Protein AF-A0A1B6FD42-F1 (afdb_monomer_lite)

pLDDT: mean 81.8, std 13.39, range [38.53, 94.94]

Radius of gyration: 16.35 Å; chains: 1; bounding box: 35×47×42 Å

Structure (mmCIF, N/CA/C/O backbone):
data_AF-A0A1B6FD42-F1
#
_entry.id   AF-A0A1B6FD42-F1
#
loop_
_atom_site.group_PDB
_atom_site.id
_atom_site.type_symbol
_atom_site.label_atom_id
_atom_site.label_alt_id
_atom_site.label_comp_id
_atom_site.label_asym_id
_atom_site.label_entity_id
_atom_site.label_seq_id
_atom_site.pdbx_PDB_ins_code
_atom_site.Cartn_x
_atom_site.Cartn_y
_atom_site.Cartn_z
_atom_site.occupancy
_atom_site.B_iso_or_equiv
_atom_site.auth_seq_id
_atom_site.auth_comp_id
_atom_site.auth_asym_id
_atom_site.auth_atom_id
_atom_site.pdbx_PDB_model_num
ATOM 1 N N . MET A 1 1 ? 16.878 18.581 -20.240 1.00 55.81 1 MET A N 1
ATOM 2 C CA . MET A 1 1 ? 16.077 17.688 -19.379 1.00 55.81 1 MET A CA 1
ATOM 3 C C . MET A 1 1 ? 15.017 17.063 -20.263 1.00 55.81 1 MET A C 1
ATOM 5 O O . MET A 1 1 ? 14.382 17.807 -21.002 1.00 55.81 1 MET A O 1
ATOM 9 N N . ASP A 1 2 ? 14.921 15.737 -20.284 1.00 79.12 2 ASP A N 1
ATOM 10 C CA . ASP A 1 2 ? 13.986 15.014 -21.150 1.00 79.12 2 ASP A CA 1
ATOM 11 C C . ASP A 1 2 ? 12.530 15.368 -20.786 1.00 79.12 2 ASP A C 1
ATOM 13 O O . ASP A 1 2 ? 12.181 15.437 -19.605 1.00 79.12 2 ASP A O 1
ATOM 17 N N . LYS A 1 3 ? 11.693 15.643 -21.793 1.00 72.81 3 LYS A N 1
ATOM 18 C CA . LYS A 1 3 ? 10.274 15.977 -21.599 1.00 72.81 3 LYS A CA 1
ATOM 19 C C . LYS A 1 3 ? 9.504 14.801 -20.999 1.00 72.81 3 LYS A C 1
ATOM 21 O O . LYS A 1 3 ? 8.614 15.035 -20.187 1.00 72.81 3 LYS A O 1
ATOM 26 N N . ALA A 1 4 ? 9.879 13.568 -21.346 1.00 67.25 4 ALA A N 1
ATOM 27 C CA . ALA A 1 4 ? 9.277 12.365 -20.778 1.00 67.25 4 ALA A CA 1
ATOM 28 C C . ALA A 1 4 ? 9.580 12.250 -19.275 1.00 67.25 4 ALA A C 1
ATOM 30 O O . ALA A 1 4 ? 8.672 12.067 -18.468 1.00 67.25 4 ALA A O 1
ATOM 31 N N . LEU A 1 5 ? 10.836 12.493 -18.885 1.00 65.81 5 LEU A N 1
ATOM 32 C CA . LEU A 1 5 ? 11.252 12.499 -17.481 1.00 65.81 5 LEU A CA 1
ATOM 33 C C . LEU A 1 5 ? 10.545 13.596 -16.664 1.00 65.81 5 LEU A C 1
ATOM 35 O O . LEU A 1 5 ? 10.205 13.379 -15.504 1.00 65.81 5 LEU A O 1
ATOM 39 N N . GLN A 1 6 ? 10.296 14.777 -17.245 1.00 71.75 6 GLN A N 1
ATOM 40 C CA . GLN A 1 6 ? 9.515 15.816 -16.560 1.00 71.75 6 GLN A CA 1
ATOM 41 C C . GLN A 1 6 ? 8.055 15.424 -16.335 1.00 71.75 6 GLN A C 1
ATOM 43 O O . GLN A 1 6 ? 7.539 15.679 -15.249 1.00 71.75 6 GLN A O 1
ATOM 48 N N . ALA A 1 7 ? 7.399 14.824 -17.329 1.00 70.88 7 ALA A N 1
ATOM 49 C CA . ALA A 1 7 ? 6.008 14.394 -17.204 1.00 70.88 7 ALA A CA 1
ATOM 50 C C . ALA A 1 7 ? 5.849 13.340 -16.096 1.00 70.88 7 ALA A C 1
ATOM 52 O O . ALA A 1 7 ? 5.022 13.513 -15.204 1.00 70.88 7 ALA A O 1
ATOM 53 N N . GLN A 1 8 ? 6.743 12.347 -16.066 1.00 66.94 8 GLN A N 1
ATOM 54 C CA . GLN A 1 8 ? 6.778 11.310 -15.028 1.00 66.94 8 GLN A CA 1
ATOM 55 C C . GLN A 1 8 ? 6.960 11.892 -13.617 1.00 66.94 8 GLN A C 1
ATOM 57 O O . GLN A 1 8 ? 6.285 11.484 -12.673 1.00 66.94 8 GLN A O 1
ATOM 62 N N . LEU A 1 9 ? 7.833 12.895 -13.458 1.00 67.62 9 LEU A N 1
ATOM 63 C CA . LEU A 1 9 ? 8.027 13.575 -12.173 1.00 67.62 9 LEU A CA 1
ATOM 64 C C . LEU A 1 9 ? 6.796 14.384 -11.736 1.00 67.62 9 LEU A C 1
ATOM 66 O O . LEU A 1 9 ? 6.524 14.478 -10.539 1.00 67.62 9 LEU A O 1
ATOM 70 N N . ILE A 1 10 ? 6.063 14.986 -12.677 1.00 76.44 10 ILE A N 1
ATOM 71 C CA . ILE A 1 10 ? 4.822 15.718 -12.384 1.00 76.44 10 ILE A CA 1
ATOM 72 C C . ILE A 1 10 ? 3.735 14.741 -11.933 1.00 76.44 10 ILE A C 1
ATOM 74 O O . ILE A 1 10 ? 3.123 14.955 -10.889 1.00 76.44 10 ILE A O 1
ATOM 78 N N . GLU A 1 11 ? 3.534 13.651 -12.669 1.00 72.88 11 GLU A N 1
ATOM 79 C CA . GLU A 1 11 ? 2.572 12.599 -12.319 1.00 72.88 11 GLU A CA 1
ATOM 80 C C . GLU A 1 11 ? 2.884 11.983 -10.957 1.00 72.88 11 GLU A C 1
ATOM 82 O O . GLU A 1 11 ? 1.992 11.828 -10.122 1.00 72.88 11 GLU A O 1
ATOM 87 N N . GLY A 1 12 ? 4.162 11.729 -10.680 1.00 75.19 12 GLY A N 1
ATOM 88 C CA . GLY A 1 12 ? 4.580 11.195 -9.395 1.00 75.19 12 GLY A CA 1
ATOM 89 C C . GLY A 1 12 ? 4.357 12.139 -8.220 1.00 75.19 12 GLY A C 1
ATOM 90 O O . GLY A 1 12 ? 3.854 11.726 -7.173 1.00 75.19 12 GLY A O 1
ATOM 91 N N . ARG A 1 13 ? 4.645 13.433 -8.395 1.00 78.69 13 ARG A N 1
ATOM 92 C CA . ARG A 1 13 ? 4.322 14.454 -7.384 1.00 78.69 13 ARG A CA 1
ATOM 93 C C . ARG A 1 13 ? 2.820 14.576 -7.161 1.00 78.69 13 ARG A C 1
ATOM 95 O O . ARG A 1 13 ? 2.399 14.737 -6.017 1.00 78.69 13 ARG A O 1
ATOM 102 N N . ASN A 1 14 ? 2.024 14.466 -8.223 1.00 84.31 14 ASN A N 1
ATOM 103 C CA . ASN A 1 14 ? 0.570 14.481 -8.120 1.00 84.31 14 ASN A CA 1
ATOM 104 C C . ASN A 1 14 ? 0.068 13.281 -7.314 1.00 84.31 14 ASN A C 1
ATOM 106 O O . ASN A 1 14 ? -0.752 13.468 -6.418 1.00 84.31 14 ASN A O 1
ATOM 110 N N . LEU A 1 15 ? 0.607 12.080 -7.552 1.00 85.38 15 LEU A N 1
ATOM 111 C CA . LEU A 1 15 ? 0.256 10.895 -6.770 1.00 85.38 15 LEU A CA 1
ATOM 112 C C . LEU A 1 15 ? 0.582 11.082 -5.285 1.00 85.38 15 LEU A C 1
ATOM 114 O O . LEU A 1 15 ? -0.304 10.922 -4.451 1.00 85.38 15 LEU A O 1
ATOM 118 N N . ILE A 1 16 ? 1.811 11.480 -4.942 1.00 88.38 16 ILE A N 1
ATOM 119 C CA . ILE A 1 16 ? 2.192 11.731 -3.541 1.00 88.38 16 ILE A CA 1
ATOM 120 C C . ILE A 1 16 ? 1.309 12.815 -2.913 1.00 88.38 16 ILE A C 1
ATOM 122 O O . ILE A 1 16 ? 0.906 12.694 -1.758 1.00 88.38 16 ILE A O 1
ATOM 126 N N . SER A 1 17 ? 0.964 13.866 -3.661 1.00 87.94 17 SER A N 1
ATOM 127 C CA . SER A 1 17 ? 0.052 14.897 -3.165 1.00 87.94 17 SER A CA 1
ATOM 128 C C . SER A 1 17 ? -1.338 14.338 -2.871 1.00 87.94 17 SER A C 1
ATOM 130 O O . SER A 1 17 ? -1.912 14.690 -1.845 1.00 87.94 17 SER A O 1
ATOM 132 N N . VAL A 1 18 ? -1.877 13.478 -3.738 1.00 88.50 18 VAL A N 1
ATOM 133 C CA . VAL A 1 18 ? -3.169 12.815 -3.513 1.00 88.50 18 VAL A CA 1
ATOM 134 C C . VAL A 1 18 ? -3.093 11.916 -2.282 1.00 88.50 18 VAL A C 1
ATOM 136 O O . VAL A 1 18 ? -3.939 12.036 -1.402 1.00 88.50 18 VAL A O 1
ATOM 139 N N . LEU A 1 19 ? -2.050 11.090 -2.167 1.00 90.88 19 LEU A N 1
ATOM 140 C CA . LEU A 1 19 ? -1.824 10.216 -1.011 1.00 90.88 19 LEU A CA 1
ATOM 141 C C . LEU A 1 19 ? -1.742 11.006 0.307 1.00 90.88 19 LEU A C 1
ATOM 143 O O . LEU A 1 19 ? -2.345 10.625 1.306 1.00 90.88 19 LEU A O 1
ATOM 147 N N . ASN A 1 20 ? -1.063 12.154 0.305 1.00 90.25 20 ASN A N 1
ATOM 148 C CA . ASN A 1 20 ? -1.007 13.038 1.469 1.00 90.25 20 ASN A CA 1
ATOM 149 C C . ASN A 1 20 ? -2.348 13.698 1.797 1.00 90.25 20 ASN A C 1
ATOM 151 O O . ASN A 1 20 ? -2.573 14.033 2.953 1.00 90.25 20 ASN A O 1
ATOM 155 N N . VAL A 1 21 ? -3.213 13.942 0.810 1.00 90.19 21 VAL A N 1
ATOM 156 C CA . VAL A 1 21 ? -4.545 14.519 1.037 1.00 90.19 21 VAL A CA 1
ATOM 157 C C . VAL A 1 21 ? -5.481 13.481 1.641 1.00 90.19 21 VAL A C 1
ATOM 159 O O . VAL A 1 21 ? -6.141 13.788 2.628 1.00 90.19 21 VAL A O 1
ATOM 162 N N . ILE A 1 22 ? -5.512 12.263 1.094 1.00 88.50 22 ILE A N 1
ATOM 163 C CA . ILE A 1 22 ? -6.433 11.222 1.570 1.00 88.50 22 ILE A CA 1
ATOM 164 C C . ILE A 1 22 ? -6.082 10.714 2.977 1.00 88.50 22 ILE A C 1
ATOM 166 O O . ILE A 1 22 ? -6.959 10.228 3.678 1.00 88.50 22 ILE A O 1
ATOM 170 N N . SER A 1 23 ? -4.820 10.841 3.406 1.00 88.00 23 SER A N 1
ATOM 171 C CA . SER A 1 23 ? -4.368 10.435 4.747 1.00 88.00 23 SER A CA 1
ATOM 172 C C . SER A 1 23 ? -4.602 11.483 5.845 1.00 88.00 23 SER A C 1
ATOM 174 O O . SER A 1 23 ? -4.173 11.267 6.979 1.00 88.00 23 SER A O 1
ATOM 176 N N . LYS A 1 24 ? -5.221 12.632 5.547 1.00 87.38 24 LYS A N 1
ATOM 177 C CA . LYS A 1 24 ? -5.521 13.647 6.571 1.00 87.38 24 LYS A CA 1
ATOM 178 C C . LYS A 1 24 ? -6.781 13.295 7.354 1.00 87.38 24 LYS A C 1
ATOM 180 O O . LYS A 1 24 ? -7.714 12.722 6.807 1.00 87.38 24 LYS A O 1
ATOM 185 N N . GLU A 1 25 ? -6.843 13.715 8.614 1.00 82.69 25 GLU A N 1
ATOM 186 C CA . GLU A 1 25 ? -8.010 13.474 9.476 1.00 82.69 25 GLU A CA 1
ATOM 187 C C . GLU A 1 25 ? -9.274 14.217 9.021 1.00 82.69 25 GLU A C 1
ATOM 189 O O . GLU A 1 25 ? -10.388 13.755 9.256 1.00 82.69 25 GLU A O 1
ATOM 194 N N . ASP A 1 26 ? -9.113 15.374 8.374 1.00 80.25 26 ASP A N 1
ATOM 195 C CA . ASP A 1 26 ? -10.212 16.172 7.823 1.00 80.25 26 ASP A CA 1
ATOM 196 C C . ASP A 1 26 ? -10.668 15.682 6.443 1.00 80.25 26 ASP A C 1
ATOM 198 O O . ASP A 1 26 ? -11.631 16.209 5.874 1.00 80.25 26 ASP A O 1
ATOM 202 N N . PHE A 1 27 ? -10.001 14.660 5.902 1.00 82.94 27 PHE A N 1
ATOM 203 C CA . PHE A 1 27 ? -10.411 14.045 4.660 1.00 82.94 27 PHE A CA 1
ATOM 204 C C . PHE A 1 27 ? -11.729 13.308 4.871 1.00 82.94 27 PHE A C 1
ATOM 206 O O . PHE A 1 27 ? -11.821 12.288 5.552 1.00 82.94 27 PHE A O 1
ATOM 213 N N . SER A 1 28 ? -12.766 13.837 4.238 1.00 75.12 28 SER A N 1
ATOM 214 C CA . SER A 1 28 ? -14.052 13.175 4.124 1.00 75.12 28 SER A CA 1
ATOM 215 C C . SER A 1 28 ? -14.301 12.864 2.662 1.00 75.12 28 SER A C 1
ATOM 217 O O . SER A 1 28 ? -14.079 13.693 1.777 1.00 75.12 28 SER A O 1
ATOM 219 N N . VAL A 1 29 ? -14.770 11.651 2.408 1.00 68.44 29 VAL A N 1
ATOM 220 C CA . VAL A 1 29 ? -15.280 11.271 1.098 1.00 68.44 29 VAL A CA 1
ATOM 221 C C . VAL A 1 29 ? -16.746 10.978 1.294 1.00 68.44 29 VAL A C 1
ATOM 223 O O . VAL A 1 29 ? -17.115 10.159 2.128 1.00 68.44 29 VAL A O 1
ATOM 226 N N . SER A 1 30 ? -17.594 11.670 0.544 1.00 58.91 30 SER A N 1
ATOM 227 C CA . SER A 1 30 ? -19.025 11.370 0.519 1.00 58.91 30 SER A CA 1
ATOM 228 C C . SER A 1 30 ? -19.335 10.074 -0.237 1.00 58.91 30 SER A C 1
ATOM 230 O O . SER A 1 30 ? -20.479 9.634 -0.236 1.00 58.91 30 SER A O 1
ATOM 232 N N . ASP A 1 31 ? -18.342 9.511 -0.932 1.00 58.22 31 ASP A N 1
ATOM 233 C CA . ASP A 1 31 ? -18.494 8.418 -1.882 1.00 58.22 31 ASP A CA 1
ATOM 234 C C . ASP A 1 31 ? -17.218 7.550 -1.938 1.00 58.22 31 ASP A C 1
ATOM 236 O O . ASP A 1 31 ? -16.207 7.943 -2.531 1.00 58.22 31 ASP A O 1
ATOM 240 N N . ASP A 1 32 ? -17.270 6.353 -1.346 1.00 65.56 32 ASP A N 1
ATOM 241 C CA . ASP A 1 32 ? -16.180 5.362 -1.364 1.00 65.56 32 ASP A CA 1
ATOM 242 C C . ASP A 1 32 ? -15.703 5.026 -2.794 1.00 65.56 32 ASP A C 1
ATOM 244 O O . ASP A 1 32 ? -14.555 4.614 -2.995 1.00 65.56 32 ASP A O 1
ATOM 248 N N . THR A 1 33 ? -16.520 5.302 -3.824 1.00 74.19 33 THR A N 1
ATOM 249 C CA . THR A 1 33 ? -16.156 5.051 -5.225 1.00 74.19 33 THR A CA 1
ATOM 250 C C . THR A 1 33 ? -14.945 5.848 -5.703 1.00 74.19 33 THR A C 1
ATOM 252 O O . THR A 1 33 ? -14.340 5.467 -6.706 1.00 74.19 33 THR A O 1
ATOM 255 N N . ILE A 1 34 ? -14.560 6.946 -5.042 1.00 81.94 34 ILE A N 1
ATOM 256 C CA . ILE A 1 34 ? -13.384 7.732 -5.453 1.00 81.94 34 ILE A CA 1
ATOM 257 C C . ILE A 1 34 ? -12.086 6.974 -5.156 1.00 81.94 34 ILE A C 1
ATOM 259 O O . ILE A 1 34 ? -11.205 6.924 -6.017 1.00 81.94 34 ILE A O 1
ATOM 263 N N . LEU A 1 35 ? -11.970 6.358 -3.976 1.00 87.19 35 LEU A N 1
ATOM 264 C CA . LEU A 1 35 ? -10.784 5.580 -3.600 1.00 87.19 35 LEU A CA 1
ATOM 265 C C . LEU A 1 35 ? -10.670 4.310 -4.446 1.00 87.19 35 LEU A C 1
ATOM 267 O O . LEU A 1 35 ? -9.576 3.963 -4.894 1.00 87.19 35 LEU A O 1
ATOM 271 N N . ASP A 1 36 ? -11.802 3.677 -4.752 1.00 85.06 36 ASP A N 1
ATOM 272 C CA . ASP A 1 36 ? -11.842 2.540 -5.671 1.00 85.06 36 ASP A CA 1
ATOM 273 C C . ASP A 1 36 ? -11.437 2.929 -7.094 1.00 85.06 36 ASP A C 1
ATOM 275 O O . ASP A 1 36 ? -10.612 2.248 -7.700 1.00 85.06 36 ASP A O 1
ATOM 279 N N . LYS A 1 37 ? -11.947 4.046 -7.629 1.00 85.56 37 LYS A N 1
ATOM 280 C CA . LYS A 1 37 ? -11.530 4.556 -8.948 1.00 85.56 37 LYS A CA 1
ATOM 281 C C . LYS A 1 37 ? -10.038 4.860 -8.980 1.00 85.56 37 LYS A C 1
ATOM 283 O O . LYS A 1 37 ? -9.377 4.503 -9.951 1.00 85.56 37 LYS A O 1
ATOM 288 N N . LEU A 1 38 ? -9.505 5.486 -7.929 1.00 86.50 38 LEU A N 1
ATOM 289 C CA . LEU A 1 38 ? -8.073 5.746 -7.815 1.00 86.50 38 LEU A CA 1
ATOM 290 C C . LEU A 1 38 ? -7.281 4.436 -7.865 1.00 86.50 38 LEU A C 1
ATOM 292 O O . LEU A 1 38 ? -6.349 4.322 -8.656 1.00 86.50 38 LEU A O 1
ATOM 296 N N . PHE A 1 39 ? -7.679 3.437 -7.078 1.00 88.38 39 PHE A N 1
ATOM 297 C CA . PHE A 1 39 ? -7.013 2.138 -7.066 1.00 88.38 39 PHE A CA 1
ATOM 298 C C . PHE A 1 39 ? -7.075 1.434 -8.431 1.00 88.38 39 PHE A C 1
ATOM 300 O O . PHE A 1 39 ? -6.054 0.975 -8.935 1.00 88.38 39 PHE A O 1
ATOM 307 N N . VAL A 1 40 ? -8.242 1.419 -9.078 1.00 87.44 40 VAL A N 1
ATOM 308 C CA . VAL A 1 40 ? -8.431 0.836 -10.417 1.00 87.44 40 VAL A CA 1
ATOM 309 C C . VAL A 1 40 ? -7.559 1.537 -11.464 1.00 87.44 40 VAL A C 1
ATOM 311 O O . VAL A 1 40 ? -6.987 0.876 -12.332 1.00 87.44 40 VAL A O 1
ATOM 314 N N . CYS A 1 41 ? -7.415 2.862 -11.388 1.00 84.62 41 CYS A N 1
ATOM 315 C CA . CYS A 1 41 ? -6.504 3.607 -12.258 1.00 84.62 41 CYS A CA 1
ATOM 316 C C . CYS A 1 41 ? -5.037 3.212 -12.031 1.00 84.62 41 CYS A C 1
ATOM 318 O O . CYS A 1 41 ? -4.292 3.080 -13.002 1.00 84.62 41 CYS A O 1
ATOM 320 N N . LEU A 1 42 ? -4.628 3.001 -10.775 1.00 84.19 42 LEU A N 1
ATOM 321 C CA . LEU A 1 42 ? -3.271 2.563 -10.432 1.00 84.19 42 LEU A CA 1
ATOM 322 C C . LEU A 1 42 ? -2.973 1.145 -10.943 1.00 84.19 42 LEU A C 1
ATOM 324 O O . LEU A 1 42 ? -1.877 0.915 -11.450 1.00 84.19 42 LEU A O 1
ATOM 328 N N . GLU A 1 43 ? -3.926 0.214 -10.838 1.00 83.44 43 GLU A N 1
ATOM 329 C CA . GLU A 1 43 ? -3.748 -1.170 -11.305 1.00 83.44 43 GLU A CA 1
ATOM 330 C C . GLU A 1 43 ? -3.725 -1.294 -12.834 1.00 83.44 43 GLU A C 1
ATOM 332 O O . GLU A 1 43 ? -2.955 -2.088 -13.376 1.00 83.44 43 GLU A O 1
ATOM 337 N N . ASN A 1 44 ? -4.564 -0.528 -13.536 1.00 82.50 44 ASN A N 1
ATOM 338 C CA . ASN A 1 44 ? -4.744 -0.678 -14.983 1.00 82.50 44 ASN A CA 1
ATOM 339 C C . ASN A 1 44 ? -3.765 0.146 -15.829 1.00 82.50 44 ASN A C 1
ATOM 341 O O . ASN A 1 44 ? -3.680 -0.067 -17.040 1.00 82.50 44 ASN A O 1
ATOM 345 N N . SER A 1 45 ? -3.034 1.090 -15.234 1.00 74.44 45 SER A N 1
ATOM 346 C CA . SER A 1 45 ? -2.111 1.945 -15.978 1.00 74.44 45 SER A CA 1
ATOM 347 C C . SER A 1 45 ? -0.692 1.377 -15.990 1.00 74.44 45 SER A C 1
ATOM 349 O O . SER A 1 45 ? 0.032 1.415 -14.994 1.00 74.44 45 SER A O 1
ATOM 351 N N . ALA A 1 46 ? -0.266 0.891 -17.159 1.00 68.31 46 ALA A N 1
ATOM 352 C CA . ALA A 1 46 ? 1.109 0.450 -17.381 1.00 68.31 46 ALA A CA 1
ATOM 353 C C . ALA A 1 46 ? 2.123 1.598 -17.213 1.00 68.31 46 ALA A C 1
ATOM 355 O O . ALA A 1 46 ? 3.203 1.381 -16.672 1.00 68.31 46 ALA A O 1
ATOM 356 N N . GLU A 1 47 ? 1.754 2.820 -17.609 1.00 66.62 47 GLU A N 1
ATOM 357 C CA . GLU A 1 47 ? 2.594 4.023 -17.492 1.00 66.62 47 GLU A CA 1
ATOM 358 C C . GLU A 1 47 ? 2.851 4.394 -16.024 1.00 66.62 47 GLU A C 1
ATOM 360 O O . GLU A 1 47 ? 3.968 4.752 -15.647 1.00 66.62 47 GLU A O 1
ATOM 365 N N . ILE A 1 48 ? 1.844 4.214 -15.163 1.00 68.94 48 ILE A N 1
ATOM 366 C CA . ILE A 1 48 ? 1.972 4.466 -13.724 1.00 68.94 48 ILE A CA 1
ATOM 367 C C . ILE A 1 48 ? 2.955 3.491 -13.071 1.00 68.94 48 ILE A C 1
ATOM 369 O O . ILE A 1 48 ? 3.612 3.860 -12.103 1.00 68.94 48 ILE A O 1
ATOM 373 N N . LYS A 1 49 ? 3.111 2.267 -13.583 1.00 71.06 49 LYS A N 1
ATOM 374 C CA . LYS A 1 49 ? 4.012 1.273 -12.984 1.00 71.06 49 LYS A CA 1
ATOM 375 C C . LYS A 1 49 ? 5.479 1.712 -13.019 1.00 71.06 49 LYS A C 1
ATOM 377 O O . LYS A 1 49 ? 6.165 1.608 -12.004 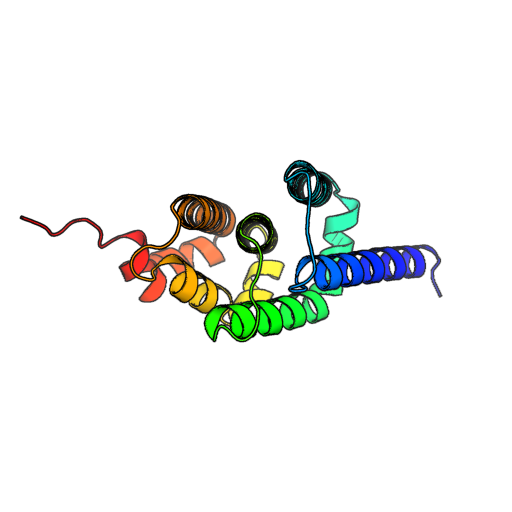1.00 71.06 49 LYS A O 1
ATOM 382 N N . ASP A 1 50 ? 5.931 2.261 -14.143 1.00 72.12 50 ASP A N 1
ATOM 383 C CA . ASP A 1 50 ? 7.298 2.780 -14.281 1.00 72.12 50 ASP A CA 1
ATOM 384 C C . ASP A 1 50 ? 7.507 4.048 -13.438 1.00 72.12 50 ASP A C 1
ATOM 386 O O . ASP A 1 50 ? 8.569 4.253 -12.844 1.00 72.12 50 ASP A O 1
ATOM 390 N N . VAL A 1 51 ? 6.463 4.872 -13.317 1.00 74.69 51 VAL A N 1
ATOM 391 C CA . VAL A 1 51 ? 6.458 6.059 -12.455 1.00 74.69 51 VAL A CA 1
ATOM 392 C C . VAL A 1 51 ? 6.526 5.666 -10.975 1.00 74.69 51 VAL A C 1
ATOM 394 O O . VAL A 1 51 ? 7.357 6.202 -10.245 1.00 74.69 51 VAL A O 1
ATOM 397 N N . LEU A 1 52 ? 5.743 4.686 -10.521 1.00 79.12 52 LEU A N 1
ATOM 398 C CA . LEU A 1 52 ? 5.752 4.185 -9.138 1.00 79.12 52 LEU A CA 1
ATOM 399 C C . LEU A 1 52 ? 7.123 3.668 -8.717 1.00 79.12 52 LEU A C 1
ATOM 401 O O . LEU A 1 52 ? 7.589 3.950 -7.615 1.00 79.12 52 LEU A O 1
ATOM 405 N N . ASP A 1 53 ? 7.789 2.968 -9.627 1.00 82.06 53 ASP A N 1
ATOM 406 C CA . ASP A 1 53 ? 9.129 2.436 -9.439 1.00 82.06 53 ASP A CA 1
ATOM 407 C C . ASP A 1 53 ? 10.177 3.515 -9.121 1.00 82.06 53 ASP A C 1
ATOM 409 O O . ASP A 1 53 ? 11.180 3.220 -8.460 1.00 82.06 53 ASP A O 1
ATOM 413 N N . SER A 1 54 ? 9.957 4.742 -9.606 1.00 82.56 54 SER A N 1
ATOM 414 C CA . SER A 1 54 ? 10.789 5.917 -9.325 1.00 82.56 54 SER A CA 1
ATOM 415 C C . SER A 1 54 ? 10.433 6.613 -8.006 1.00 82.56 54 SER A C 1
ATOM 417 O O . SER A 1 54 ? 11.278 7.301 -7.442 1.00 82.56 54 SER A O 1
ATOM 419 N N . LEU A 1 55 ? 9.222 6.380 -7.491 1.00 85.50 55 LEU A N 1
ATOM 420 C CA . LEU A 1 55 ? 8.647 7.041 -6.312 1.00 85.50 55 LEU A CA 1
ATOM 421 C C . LEU A 1 55 ? 8.656 6.175 -5.057 1.00 85.50 55 LEU A C 1
ATOM 423 O O . LEU A 1 55 ? 8.166 6.607 -4.014 1.00 85.50 55 LEU A O 1
ATOM 427 N N . TYR A 1 56 ? 9.161 4.941 -5.124 1.00 87.38 56 TYR A N 1
ATOM 428 C CA . TYR A 1 56 ? 9.207 4.074 -3.949 1.00 87.38 56 TYR A CA 1
ATOM 429 C C . TYR A 1 56 ? 9.826 4.730 -2.703 1.00 87.38 56 TYR A C 1
ATOM 431 O O . TYR A 1 56 ? 9.280 4.497 -1.622 1.00 87.38 56 TYR A O 1
ATOM 439 N N . PRO A 1 57 ? 10.883 5.568 -2.789 1.00 87.56 57 PRO A N 1
ATOM 440 C CA . PRO A 1 57 ? 11.378 6.298 -1.623 1.00 87.56 57 PRO A CA 1
ATOM 441 C C . PRO A 1 57 ? 10.314 7.172 -0.953 1.00 87.56 57 PRO A C 1
ATOM 443 O O . PRO A 1 57 ? 10.111 7.073 0.258 1.00 87.56 57 PRO A O 1
ATOM 446 N N . GLU A 1 58 ? 9.603 7.987 -1.724 1.00 89.81 58 GLU A N 1
ATOM 447 C CA . GLU A 1 58 ? 8.549 8.876 -1.246 1.00 89.81 58 GLU A CA 1
ATOM 448 C C . GLU A 1 58 ? 7.334 8.094 -0.746 1.00 89.81 58 GLU A C 1
ATOM 450 O O . GLU A 1 58 ? 6.834 8.376 0.342 1.00 89.81 58 GLU A O 1
ATOM 455 N N . ILE A 1 59 ? 6.902 7.076 -1.495 1.00 90.62 59 ILE A N 1
ATOM 456 C CA . ILE A 1 59 ? 5.777 6.207 -1.126 1.00 90.62 59 ILE A CA 1
ATOM 457 C C . ILE A 1 59 ? 6.070 5.482 0.181 1.00 90.62 59 ILE A C 1
ATOM 459 O O . ILE A 1 59 ? 5.217 5.421 1.057 1.00 90.62 59 ILE A O 1
ATOM 463 N N . SER A 1 60 ? 7.273 4.943 0.345 1.00 89.25 60 SER A N 1
ATOM 464 C CA . SER A 1 60 ? 7.639 4.237 1.566 1.00 89.25 60 SER A CA 1
ATOM 465 C C . SER A 1 60 ? 7.711 5.155 2.774 1.00 89.25 60 SER A C 1
ATOM 467 O O . SER A 1 60 ? 7.329 4.723 3.858 1.00 89.25 60 SER A O 1
ATOM 469 N N . ASN A 1 61 ? 8.217 6.380 2.612 1.00 90.44 61 ASN A N 1
ATOM 470 C CA . ASN A 1 61 ? 8.227 7.352 3.700 1.00 90.44 61 ASN A CA 1
ATOM 471 C C . ASN A 1 61 ? 6.791 7.727 4.083 1.00 90.44 61 ASN A C 1
ATOM 473 O O . ASN A 1 61 ? 6.454 7.708 5.263 1.00 90.44 61 ASN A O 1
ATOM 477 N N . TRP A 1 62 ? 5.934 7.988 3.091 1.00 93.38 62 TRP A N 1
ATOM 478 C CA . TRP A 1 62 ? 4.513 8.246 3.317 1.00 93.38 62 TRP A CA 1
ATOM 479 C C . TRP A 1 62 ? 3.819 7.071 4.019 1.00 93.38 62 TRP A C 1
ATOM 481 O O . TRP A 1 62 ? 3.121 7.294 5.006 1.00 93.38 62 TRP A O 1
ATOM 491 N N . LEU A 1 63 ? 4.046 5.831 3.568 1.00 94.62 63 LEU A N 1
ATOM 492 C CA . LEU A 1 63 ? 3.496 4.624 4.191 1.00 94.62 63 LEU A CA 1
ATOM 493 C C . LEU A 1 63 ? 3.940 4.505 5.644 1.00 94.62 63 LEU A C 1
ATOM 495 O O . LEU A 1 63 ? 3.099 4.312 6.510 1.00 94.62 63 LEU A O 1
ATOM 499 N N . GLN A 1 64 ? 5.235 4.651 5.920 1.00 91.75 64 GLN A N 1
ATOM 500 C CA . GLN A 1 64 ? 5.756 4.529 7.277 1.00 91.75 64 GLN A CA 1
ATOM 501 C C . GLN A 1 64 ? 5.137 5.580 8.206 1.00 91.75 64 GLN A C 1
ATOM 503 O O . GLN A 1 64 ? 4.525 5.219 9.203 1.00 91.75 64 GLN A O 1
ATOM 508 N N . THR A 1 65 ? 5.173 6.862 7.826 1.00 92.44 65 THR A N 1
ATOM 509 C CA . THR A 1 65 ? 4.552 7.939 8.615 1.00 92.44 65 THR A CA 1
ATOM 510 C C . THR A 1 65 ? 3.051 7.723 8.821 1.00 92.44 65 THR A C 1
ATOM 512 O O . THR A 1 65 ? 2.545 7.919 9.923 1.00 92.44 65 THR A O 1
ATOM 515 N N . THR A 1 66 ? 2.335 7.304 7.776 1.00 92.88 66 THR A N 1
ATOM 516 C CA . THR A 1 66 ? 0.882 7.095 7.838 1.00 92.88 66 THR A CA 1
ATOM 517 C C . THR A 1 66 ? 0.522 5.906 8.729 1.00 92.88 66 THR A C 1
ATOM 519 O O . THR A 1 66 ? -0.390 6.012 9.545 1.00 92.88 66 THR A O 1
ATOM 522 N N . LEU A 1 67 ? 1.231 4.782 8.596 1.00 93.19 67 LEU A N 1
ATOM 523 C CA . LEU A 1 67 ? 0.982 3.574 9.386 1.00 93.19 67 LEU A CA 1
ATOM 524 C C . LEU A 1 67 ? 1.388 3.756 10.850 1.00 93.19 67 LEU A C 1
ATOM 526 O O . LEU A 1 67 ? 0.659 3.296 11.722 1.00 93.19 67 LEU A O 1
ATOM 530 N N . ASP A 1 68 ? 2.493 4.453 11.126 1.00 91.38 68 ASP A N 1
ATOM 531 C CA . ASP A 1 68 ? 2.924 4.755 12.494 1.00 91.38 68 ASP A CA 1
ATOM 532 C C . ASP A 1 68 ? 1.900 5.659 13.195 1.00 91.38 68 ASP A C 1
ATOM 534 O O . ASP A 1 68 ? 1.452 5.341 14.298 1.00 91.38 68 ASP A O 1
ATOM 538 N N . GLY A 1 69 ? 1.455 6.732 12.526 1.00 91.44 69 GLY A N 1
ATOM 539 C CA . GLY A 1 69 ? 0.423 7.634 13.049 1.00 91.44 69 GLY A CA 1
ATOM 540 C C . GLY A 1 69 ? -0.933 6.949 13.243 1.00 91.44 69 GLY A C 1
ATOM 541 O O . GLY A 1 69 ? -1.625 7.197 14.231 1.00 91.44 69 GLY A O 1
ATOM 542 N N . TRP A 1 70 ? -1.309 6.040 12.339 1.00 90.88 70 TRP A N 1
ATOM 543 C CA . TRP A 1 70 ? -2.509 5.218 12.508 1.00 90.88 70 TRP A CA 1
ATOM 544 C C . TRP A 1 70 ? -2.357 4.229 13.675 1.00 90.88 70 TRP A C 1
ATOM 546 O O . TRP A 1 70 ? -3.255 4.096 14.509 1.00 90.88 70 TRP A O 1
ATOM 556 N N . GLY A 1 71 ? -1.215 3.550 13.776 1.00 88.06 71 GLY A N 1
ATOM 557 C CA . GLY A 1 71 ? -0.947 2.537 14.794 1.00 88.06 71 GLY A CA 1
ATOM 558 C C . GLY A 1 71 ? -0.866 3.084 16.216 1.00 88.06 71 GLY A C 1
ATOM 559 O O . GLY A 1 71 ? -1.316 2.393 17.137 1.00 88.06 71 GLY A O 1
ATOM 560 N N . SER A 1 72 ? -0.344 4.305 16.381 1.00 88.88 72 SER A N 1
ATOM 561 C CA . SER A 1 72 ? -0.256 5.035 17.655 1.00 88.88 72 SER A CA 1
ATOM 562 C C . SER A 1 72 ? -1.568 5.713 18.064 1.00 88.88 72 SER A C 1
ATOM 564 O O . SER A 1 72 ? -1.748 6.041 19.236 1.00 88.88 72 SER A O 1
ATOM 566 N N . GLY A 1 73 ? -2.493 5.906 17.117 1.00 84.81 73 GLY A N 1
ATOM 567 C CA . GLY A 1 73 ? -3.730 6.661 17.318 1.00 84.81 73 GLY A CA 1
ATOM 568 C C . GLY A 1 73 ? -3.564 8.181 17.212 1.00 84.81 73 GLY A C 1
ATOM 569 O O . GLY A 1 73 ? -4.519 8.901 17.501 1.00 84.81 73 GLY A O 1
ATOM 570 N N . GLU A 1 74 ? -2.389 8.669 16.797 1.00 86.44 74 GLU A N 1
ATOM 571 C CA . GLU A 1 74 ? -2.129 10.089 16.513 1.00 86.44 74 GLU A CA 1
ATOM 572 C C . GLU A 1 74 ? -2.855 10.590 15.259 1.00 86.44 74 GLU A C 1
ATOM 574 O O . GLU A 1 74 ? -3.112 11.785 15.155 1.00 86.44 74 GLU A O 1
ATOM 579 N N . SER A 1 75 ? -3.175 9.691 14.321 1.00 83.06 75 SER A N 1
ATOM 580 C CA . SER A 1 75 ? -3.952 9.991 13.118 1.00 83.06 75 SER A CA 1
ATOM 581 C C . SER A 1 75 ? -5.165 9.075 13.005 1.00 83.06 75 SER A C 1
ATOM 583 O O . SER A 1 75 ? -5.045 7.844 12.948 1.00 83.06 75 SER A O 1
ATOM 585 N N . LYS A 1 76 ? -6.356 9.672 12.933 1.00 85.44 76 LYS A N 1
ATOM 586 C CA . LYS A 1 76 ? -7.602 8.954 12.644 1.00 85.44 76 LYS A CA 1
ATOM 587 C C . LYS A 1 76 ? -7.869 8.907 11.146 1.00 85.44 76 LYS A C 1
ATOM 589 O O . LYS A 1 76 ? -8.507 9.788 10.579 1.00 85.44 76 LYS A O 1
ATOM 594 N N . LEU A 1 77 ? -7.438 7.817 10.521 1.00 88.00 77 LEU A N 1
ATOM 595 C CA . LEU A 1 77 ? -7.794 7.512 9.139 1.00 88.00 77 LEU A CA 1
ATOM 596 C C . LEU A 1 77 ? -9.237 7.015 9.056 1.00 88.00 77 LEU A C 1
ATOM 598 O O . LEU A 1 77 ? -9.627 6.116 9.806 1.00 88.00 77 LEU A O 1
ATOM 602 N N . ILE A 1 78 ? -10.008 7.547 8.107 1.00 88.25 78 ILE A N 1
ATOM 603 C CA . ILE A 1 78 ? -11.327 6.995 7.788 1.00 88.25 78 ILE A CA 1
ATOM 604 C C . ILE A 1 78 ? -11.190 5.576 7.228 1.00 88.25 78 ILE A C 1
ATOM 606 O O . ILE A 1 78 ? -10.195 5.223 6.593 1.00 88.25 78 ILE A O 1
ATOM 610 N N . HIS A 1 79 ? -12.223 4.765 7.432 1.00 87.69 79 HIS A N 1
ATOM 611 C CA . HIS A 1 79 ? -12.195 3.345 7.106 1.00 87.69 79 HIS A CA 1
ATOM 612 C C . HIS A 1 79 ? -11.847 3.045 5.633 1.00 87.69 79 HIS A C 1
ATOM 614 O O . HIS A 1 79 ? -10.959 2.241 5.355 1.00 87.69 79 HIS A O 1
ATOM 620 N N . GLY A 1 80 ? -12.460 3.756 4.679 1.00 88.06 80 GLY A N 1
ATOM 621 C CA . GLY A 1 80 ? -12.155 3.580 3.253 1.00 88.06 80 GLY A CA 1
ATOM 622 C C . GLY A 1 80 ? -10.680 3.833 2.911 1.00 88.06 80 GLY A C 1
ATOM 623 O O . GLY A 1 80 ? -10.103 3.132 2.080 1.00 88.06 80 GLY A O 1
ATOM 624 N N . VAL A 1 81 ? -10.032 4.778 3.601 1.00 90.38 81 VAL A N 1
ATOM 625 C CA . VAL A 1 81 ? -8.603 5.084 3.417 1.00 90.38 81 VAL A CA 1
ATOM 626 C C . VAL A 1 81 ? -7.726 3.971 3.980 1.00 90.38 81 VAL A C 1
ATOM 628 O O . VAL A 1 81 ? -6.756 3.585 3.333 1.00 90.38 81 VAL A O 1
ATOM 631 N N . GLN A 1 82 ? -8.080 3.403 5.135 1.00 91.56 82 GLN A N 1
ATOM 632 C CA . GLN A 1 82 ? -7.376 2.250 5.710 1.00 91.56 82 GLN A CA 1
ATOM 633 C C . GLN A 1 82 ? -7.373 1.070 4.725 1.00 91.56 82 GLN A C 1
ATOM 635 O O . GLN A 1 82 ? -6.316 0.525 4.398 1.00 91.56 82 GLN A O 1
ATOM 640 N N . THR A 1 83 ? -8.544 0.736 4.178 1.00 91.38 83 THR A N 1
ATOM 641 C CA . THR A 1 83 ? -8.709 -0.328 3.176 1.00 91.38 83 THR A CA 1
ATOM 642 C C . THR A 1 83 ? -7.935 -0.026 1.893 1.00 91.38 83 THR A C 1
ATOM 644 O O . THR A 1 83 ? -7.243 -0.901 1.366 1.00 91.38 83 THR A O 1
ATOM 647 N N . PHE A 1 84 ? -7.990 1.218 1.405 1.00 91.75 84 PHE A N 1
ATOM 648 C CA . PHE A 1 84 ? -7.208 1.661 0.249 1.00 91.75 84 PHE A CA 1
ATOM 649 C C . PHE A 1 84 ? -5.702 1.477 0.472 1.00 91.75 84 PHE A C 1
ATOM 651 O O . PHE A 1 84 ? -5.028 0.916 -0.390 1.00 91.75 84 PHE A O 1
ATOM 658 N N . ILE A 1 85 ? -5.172 1.899 1.625 1.00 93.81 85 ILE A N 1
ATOM 659 C CA . ILE A 1 85 ? -3.743 1.789 1.952 1.00 93.81 85 ILE A CA 1
ATOM 660 C C . ILE A 1 85 ? -3.301 0.327 1.942 1.00 93.81 85 ILE A C 1
ATOM 662 O O . ILE A 1 85 ? -2.299 0.003 1.304 1.00 93.81 85 ILE A O 1
ATOM 666 N N . ILE A 1 86 ? -4.051 -0.567 2.596 1.00 94.38 86 ILE A N 1
ATOM 667 C CA . ILE A 1 86 ? -3.702 -1.993 2.637 1.00 94.38 86 ILE A CA 1
ATOM 668 C C . ILE A 1 86 ? -3.679 -2.577 1.220 1.00 94.38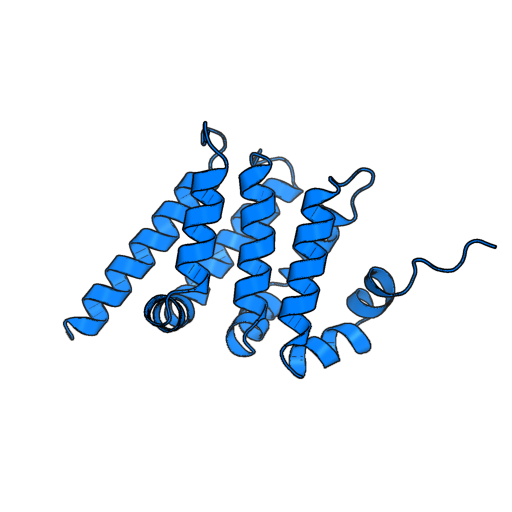 86 ILE A C 1
ATOM 670 O O . ILE A 1 86 ? -2.710 -3.242 0.855 1.00 94.38 86 ILE A O 1
ATOM 674 N N . ARG A 1 87 ? -4.688 -2.280 0.390 1.00 93.31 87 ARG A N 1
ATOM 675 C CA . ARG A 1 87 ? -4.731 -2.733 -1.012 1.00 93.31 87 ARG A CA 1
ATOM 676 C C . ARG A 1 87 ? -3.579 -2.167 -1.836 1.00 93.31 87 ARG A C 1
ATOM 678 O O . ARG A 1 87 ? -2.978 -2.889 -2.629 1.00 93.31 87 ARG A O 1
ATOM 685 N N . PHE A 1 88 ? -3.247 -0.893 -1.644 1.00 93.56 88 PHE A N 1
ATOM 686 C CA . PHE A 1 88 ? -2.140 -0.233 -2.334 1.00 93.56 88 PHE A CA 1
ATOM 687 C C . PHE A 1 88 ? -0.787 -0.860 -1.976 1.00 93.56 88 PHE A C 1
ATOM 689 O O . PHE A 1 88 ? 0.034 -1.103 -2.861 1.00 93.56 88 PHE A O 1
ATOM 696 N N . ILE A 1 89 ? -0.584 -1.224 -0.708 1.00 94.94 89 ILE A N 1
ATOM 697 C CA . ILE A 1 89 ? 0.581 -2.002 -0.270 1.00 94.94 89 ILE A CA 1
ATOM 698 C C . ILE A 1 89 ? 0.625 -3.360 -0.984 1.00 94.94 89 ILE A C 1
ATOM 700 O O . ILE A 1 89 ? 1.671 -3.734 -1.516 1.00 94.94 89 ILE A O 1
ATOM 704 N N . GLY A 1 90 ? -0.504 -4.071 -1.063 1.00 93.69 90 GLY A N 1
ATOM 705 C CA . GLY A 1 90 ? -0.620 -5.318 -1.824 1.00 93.69 90 GLY A CA 1
ATOM 706 C C . GLY A 1 90 ? -0.234 -5.161 -3.290 1.00 93.69 90 GLY A C 1
ATOM 707 O O . GLY A 1 90 ? 0.536 -5.960 -3.825 1.00 93.69 90 GLY A O 1
ATOM 708 N N . TYR A 1 91 ? -0.700 -4.094 -3.933 1.00 92.19 91 TYR A N 1
ATOM 709 C CA . TYR A 1 91 ? -0.325 -3.782 -5.306 1.00 92.19 91 TYR A CA 1
ATOM 710 C C . TYR A 1 91 ? 1.192 -3.592 -5.465 1.00 92.19 91 TYR A C 1
ATOM 712 O O . TYR A 1 91 ? 1.789 -4.202 -6.354 1.00 92.19 91 TYR A O 1
ATOM 720 N N . ILE A 1 92 ? 1.850 -2.850 -4.570 1.00 92.31 92 ILE A N 1
ATOM 721 C CA . ILE A 1 92 ? 3.316 -2.687 -4.591 1.00 92.31 92 ILE A CA 1
ATOM 722 C C . ILE A 1 92 ? 4.022 -4.036 -4.364 1.00 92.31 92 ILE A C 1
ATOM 724 O O . ILE A 1 92 ? 4.967 -4.373 -5.088 1.00 92.31 92 ILE A O 1
ATOM 728 N N . TYR A 1 93 ? 3.530 -4.845 -3.418 1.00 93.19 93 TYR A N 1
ATOM 729 C CA . TYR A 1 93 ? 4.055 -6.183 -3.130 1.00 93.19 93 TYR A CA 1
ATOM 730 C C . TYR A 1 93 ? 3.930 -7.168 -4.289 1.00 93.19 93 TYR A C 1
ATOM 732 O O . TYR A 1 93 ? 4.667 -8.152 -4.312 1.00 93.19 93 TYR A O 1
ATOM 740 N N . SER A 1 94 ? 3.070 -6.902 -5.275 1.00 91.62 94 SER A N 1
ATOM 741 C CA . SER A 1 94 ? 2.934 -7.752 -6.462 1.00 91.62 94 SER A CA 1
ATOM 742 C C . SER A 1 94 ? 4.198 -7.823 -7.326 1.00 91.62 94 SER A C 1
ATOM 744 O O . SER A 1 94 ? 4.316 -8.708 -8.176 1.00 91.62 94 SER A O 1
ATOM 746 N N . THR A 1 95 ? 5.158 -6.916 -7.116 1.00 90.75 95 THR A N 1
ATOM 747 C CA . THR A 1 95 ? 6.441 -6.895 -7.822 1.00 90.75 95 THR A CA 1
ATOM 748 C C . THR A 1 95 ? 7.602 -7.194 -6.876 1.00 90.75 95 THR A C 1
ATOM 750 O O . THR A 1 95 ? 7.612 -6.772 -5.721 1.00 90.75 95 THR A O 1
ATOM 753 N N . VAL A 1 96 ? 8.643 -7.862 -7.386 1.00 90.94 96 VAL A N 1
ATOM 754 C CA . VAL A 1 96 ? 9.861 -8.164 -6.607 1.00 90.94 96 VAL A CA 1
ATOM 755 C C . VAL A 1 96 ? 10.545 -6.885 -6.112 1.00 90.94 96 VAL A C 1
ATOM 757 O O . VAL A 1 96 ? 11.034 -6.829 -4.985 1.00 90.94 96 VAL A O 1
ATOM 760 N N . LYS A 1 97 ? 10.588 -5.839 -6.948 1.00 90.44 97 LYS A N 1
ATOM 761 C CA . LYS A 1 97 ? 11.226 -4.564 -6.597 1.00 90.44 97 LYS A CA 1
ATOM 762 C C . LYS A 1 97 ? 10.448 -3.831 -5.504 1.00 90.44 97 LYS A C 1
ATOM 764 O O . LYS A 1 97 ? 11.066 -3.404 -4.531 1.00 90.44 97 LYS A O 1
ATOM 769 N N . GLY A 1 98 ? 9.124 -3.739 -5.637 1.00 91.25 98 GLY A N 1
ATOM 770 C CA . GLY A 1 98 ? 8.252 -3.167 -4.614 1.00 91.25 98 GLY A CA 1
ATOM 771 C C . GLY A 1 98 ? 8.352 -3.927 -3.291 1.00 91.25 98 GLY A C 1
ATOM 772 O O . GLY A 1 98 ? 8.563 -3.307 -2.251 1.00 91.25 98 GLY A O 1
ATOM 773 N N . TYR A 1 99 ? 8.339 -5.266 -3.3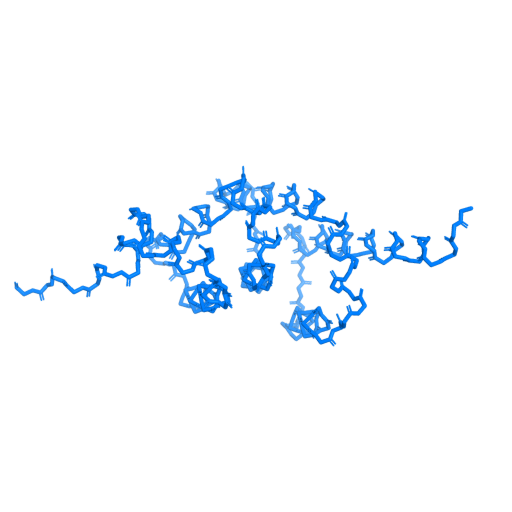35 1.00 92.56 99 TYR A N 1
ATOM 774 C CA . TYR A 1 99 ? 8.553 -6.105 -2.152 1.00 92.56 9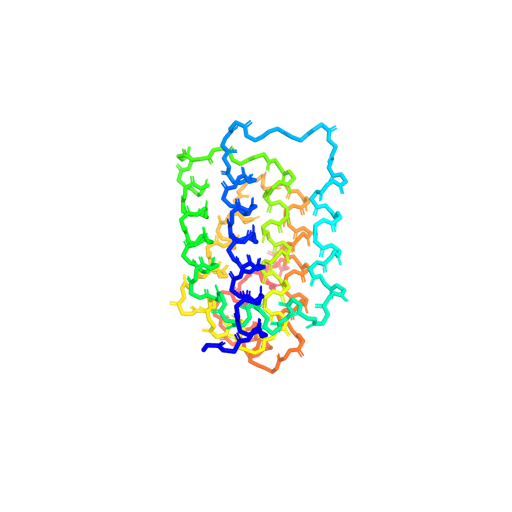9 TYR A CA 1
ATOM 775 C C . TYR A 1 99 ? 9.854 -5.781 -1.422 1.00 92.56 99 TYR A C 1
ATOM 777 O O . TYR A 1 99 ? 9.810 -5.407 -0.252 1.00 92.56 99 TYR A O 1
ATOM 785 N N . LYS A 1 100 ? 10.996 -5.816 -2.116 1.00 91.44 100 LYS A N 1
ATOM 786 C CA . LYS A 1 100 ? 12.305 -5.503 -1.515 1.00 91.44 100 LYS A CA 1
ATOM 787 C C . LYS A 1 100 ? 12.374 -4.093 -0.942 1.00 91.44 100 LYS A C 1
ATOM 789 O O . LYS A 1 100 ? 13.166 -3.833 -0.038 1.00 91.44 100 LYS A O 1
ATOM 794 N N . PHE A 1 101 ? 11.600 -3.160 -1.492 1.00 90.62 101 PHE A N 1
ATOM 795 C CA . PHE A 1 101 ? 11.556 -1.796 -0.989 1.00 90.62 101 PHE A CA 1
ATOM 796 C C . PHE A 1 101 ? 10.794 -1.707 0.334 1.00 90.62 101 PHE A C 1
ATOM 798 O O . PHE A 1 101 ? 11.308 -1.153 1.305 1.00 90.62 101 PHE A O 1
ATOM 805 N N . LEU A 1 102 ? 9.593 -2.284 0.381 1.00 92.56 102 LEU A N 1
ATOM 806 C CA . LEU A 1 102 ? 8.739 -2.265 1.568 1.00 92.56 102 LEU A CA 1
ATOM 807 C C . LEU A 1 102 ? 9.265 -3.179 2.688 1.00 92.56 102 LEU A C 1
ATOM 809 O O . LEU A 1 102 ? 9.101 -2.862 3.866 1.00 92.56 102 LEU A O 1
ATOM 813 N N . GLU A 1 103 ? 9.934 -4.281 2.343 1.00 90.50 103 GLU A N 1
ATOM 814 C CA . GLU A 1 103 ? 10.581 -5.199 3.293 1.00 90.50 103 GLU A CA 1
ATOM 815 C C . GLU A 1 103 ? 11.654 -4.486 4.125 1.00 90.50 103 GLU A C 1
ATOM 817 O O . GLU A 1 103 ? 11.651 -4.596 5.346 1.00 90.50 103 GLU A O 1
ATOM 822 N N . LYS A 1 104 ? 12.506 -3.654 3.507 1.00 89.19 104 LYS A N 1
ATOM 823 C CA . LYS A 1 104 ? 13.541 -2.867 4.218 1.00 89.19 104 LYS A CA 1
ATOM 824 C C . LYS A 1 104 ? 12.989 -1.948 5.308 1.00 89.19 104 LYS A C 1
ATOM 826 O O . LYS A 1 104 ? 13.746 -1.441 6.132 1.00 89.19 104 LYS A O 1
ATOM 831 N N . ARG A 1 105 ? 11.691 -1.670 5.255 1.00 86.31 105 ARG A N 1
ATOM 832 C CA . ARG A 1 105 ? 10.973 -0.741 6.125 1.00 86.31 105 ARG A CA 1
ATOM 833 C C . ARG A 1 105 ? 10.009 -1.462 7.063 1.00 86.31 105 ARG A C 1
ATOM 835 O O . ARG A 1 105 ? 9.290 -0.797 7.796 1.00 86.31 105 ARG A O 1
ATOM 842 N N . ASN A 1 106 ? 10.007 -2.798 7.049 1.00 88.44 106 ASN A N 1
ATOM 843 C CA . ASN A 1 106 ? 9.135 -3.655 7.855 1.00 88.44 106 ASN A CA 1
ATOM 844 C C . ASN A 1 106 ? 7.639 -3.320 7.705 1.00 88.44 106 ASN A C 1
ATOM 846 O O . ASN A 1 106 ? 6.860 -3.500 8.638 1.00 88.44 106 ASN A O 1
ATOM 850 N N . ILE A 1 107 ? 7.222 -2.843 6.523 1.00 91.94 107 ILE A N 1
ATOM 851 C CA . ILE A 1 107 ? 5.832 -2.424 6.280 1.00 91.94 107 ILE A CA 1
ATOM 852 C C . ILE A 1 107 ? 4.856 -3.592 6.469 1.00 91.94 107 ILE A C 1
ATOM 854 O O . ILE A 1 107 ? 3.762 -3.395 6.988 1.00 91.94 107 ILE A O 1
ATOM 858 N N . LEU A 1 108 ? 5.259 -4.813 6.102 1.00 89.19 108 LEU A N 1
ATOM 859 C CA . LEU A 1 108 ? 4.423 -6.005 6.246 1.00 89.19 108 LEU A CA 1
ATOM 860 C C . LEU A 1 108 ? 4.101 -6.304 7.717 1.00 89.19 108 LEU A C 1
ATOM 862 O O . LEU A 1 108 ? 2.945 -6.527 8.065 1.00 89.19 108 LEU A O 1
ATOM 866 N N . SER A 1 109 ? 5.102 -6.240 8.594 1.0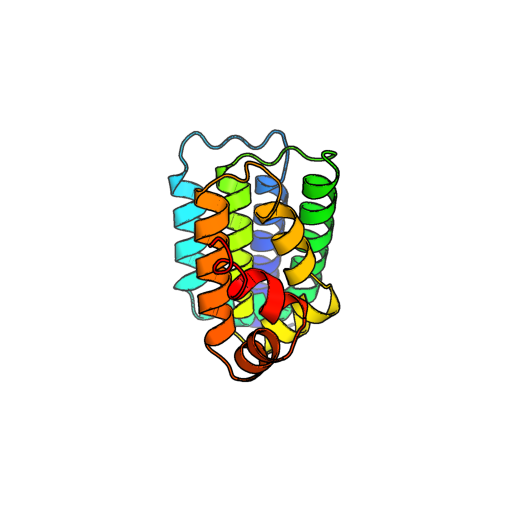0 87.12 109 SER A N 1
ATOM 867 C CA . SER A 1 109 ? 4.917 -6.462 10.030 1.00 87.12 109 SER A CA 1
ATOM 868 C C . SER A 1 109 ? 4.066 -5.351 10.666 1.00 87.12 109 SER A C 1
ATOM 870 O O . SER A 1 109 ? 3.248 -5.636 11.541 1.00 87.12 109 SER A O 1
ATOM 872 N N . LEU A 1 110 ? 4.181 -4.099 10.189 1.00 89.19 110 LEU A N 1
ATOM 873 C CA . LEU A 1 110 ? 3.312 -2.995 10.625 1.00 89.19 110 LEU A CA 1
ATOM 874 C C . LEU A 1 110 ? 1.844 -3.256 10.276 1.00 89.19 110 LEU A C 1
ATOM 876 O O . LEU A 1 110 ? 0.983 -3.133 11.145 1.00 89.19 110 LEU A O 1
ATOM 880 N N . ILE A 1 111 ? 1.543 -3.646 9.031 1.00 91.00 111 ILE A N 1
ATOM 881 C CA . ILE A 1 111 ? 0.153 -3.920 8.643 1.00 91.00 111 ILE A CA 1
ATOM 882 C C . ILE A 1 111 ? -0.408 -5.150 9.353 1.00 91.00 111 ILE A C 1
ATOM 884 O O . ILE A 1 111 ? -1.562 -5.100 9.763 1.00 91.00 111 ILE A O 1
ATOM 888 N N . ILE A 1 112 ? 0.399 -6.196 9.580 1.00 88.94 112 ILE A N 1
ATOM 889 C CA . ILE A 1 112 ? 0.002 -7.357 10.394 1.00 88.94 112 ILE A CA 1
ATOM 890 C C . ILE A 1 112 ? -0.448 -6.877 11.771 1.00 88.94 112 ILE A C 1
ATOM 892 O O . ILE A 1 112 ? -1.578 -7.142 12.165 1.00 88.94 112 ILE A O 1
ATOM 896 N N . GLY A 1 113 ? 0.382 -6.090 12.460 1.00 86.44 113 GLY A N 1
ATOM 897 C CA . GLY A 1 113 ? 0.055 -5.557 13.783 1.00 86.44 113 GLY A CA 1
ATOM 898 C C . GLY A 1 113 ? -1.155 -4.617 13.813 1.00 86.44 113 GLY A C 1
ATOM 899 O O . GLY A 1 113 ? -1.699 -4.373 14.887 1.00 86.44 113 GLY A O 1
ATOM 900 N N . LEU A 1 114 ? -1.593 -4.080 12.671 1.00 87.06 114 LEU A N 1
ATOM 901 C CA . LEU A 1 114 ? -2.818 -3.285 12.561 1.00 87.06 114 LEU A CA 1
ATOM 902 C C . LEU A 1 114 ? -4.058 -4.163 12.353 1.00 87.06 114 LEU A C 1
ATOM 904 O O . LEU A 1 114 ? -5.094 -3.878 12.951 1.00 87.06 114 LEU A O 1
ATOM 908 N N . VAL A 1 115 ? -3.957 -5.226 11.548 1.00 88.00 115 VAL A N 1
ATOM 909 C CA . VAL A 1 115 ? -5.101 -6.088 11.191 1.00 88.00 115 VAL A CA 1
ATOM 910 C C . VAL A 1 115 ? -5.313 -7.275 12.130 1.00 88.00 115 VAL A C 1
ATOM 912 O O . VAL A 1 115 ? -6.387 -7.864 12.108 1.00 88.00 115 VAL A O 1
ATOM 915 N N . THR A 1 116 ? -4.331 -7.637 12.959 1.00 82.00 116 THR A N 1
ATOM 916 C CA . THR A 1 116 ? -4.460 -8.722 13.952 1.00 82.00 116 THR A CA 1
ATOM 917 C C . THR A 1 116 ? -4.867 -8.232 15.342 1.00 82.00 116 THR A C 1
ATOM 919 O O . THR A 1 116 ? -4.993 -9.039 16.263 1.00 82.00 116 THR A O 1
ATOM 922 N N . LYS A 1 117 ? -5.106 -6.924 15.522 1.00 78.31 117 LYS A N 1
ATOM 923 C CA . LYS A 1 117 ? -5.650 -6.381 16.778 1.00 78.31 117 LYS A CA 1
ATOM 924 C C . LYS A 1 117 ? -7.011 -7.013 17.086 1.00 78.31 117 LYS A C 1
ATOM 926 O O . LYS A 1 117 ? -7.815 -7.243 16.183 1.00 78.31 117 LYS A O 1
ATOM 931 N N . GLU A 1 118 ? -7.284 -7.260 18.368 1.00 56.16 118 GLU A N 1
ATOM 932 C CA . GLU A 1 118 ? -8.590 -7.759 18.815 1.00 56.16 118 GLU A CA 1
ATOM 933 C C . GLU A 1 118 ? -9.713 -6.845 18.290 1.00 56.16 118 GLU A C 1
ATOM 935 O O . GLU A 1 118 ? -9.693 -5.635 18.516 1.00 56.16 118 GLU A O 1
ATOM 940 N N . ASN A 1 119 ? -10.698 -7.432 17.599 1.00 66.69 119 ASN A N 1
ATOM 941 C CA . ASN A 1 119 ? -11.802 -6.741 16.911 1.00 66.69 119 ASN A CA 1
ATOM 942 C C . ASN A 1 119 ? -11.410 -5.927 15.663 1.00 66.69 119 ASN A C 1
ATOM 944 O O . ASN A 1 119 ? -12.084 -4.948 15.338 1.00 66.69 119 ASN A O 1
ATOM 948 N N . ALA A 1 120 ? -10.350 -6.315 14.948 1.00 74.88 120 ALA A N 1
ATOM 949 C CA . ALA A 1 120 ? -10.066 -5.743 13.636 1.00 74.88 120 ALA A CA 1
ATOM 950 C C . ALA A 1 120 ? -11.262 -5.900 12.680 1.00 74.88 120 ALA A C 1
ATOM 952 O O . ALA A 1 120 ? -11.930 -6.936 12.642 1.00 74.88 120 ALA A O 1
ATOM 953 N N . ASP A 1 121 ? -11.524 -4.851 11.901 1.00 84.50 121 ASP A N 1
ATOM 954 C CA . ASP A 1 121 ? -12.604 -4.836 10.920 1.00 84.50 121 ASP A CA 1
ATOM 955 C C . ASP A 1 121 ? -12.362 -5.899 9.835 1.00 84.50 121 ASP A C 1
ATOM 957 O O . ASP A 1 121 ? -11.275 -5.984 9.255 1.00 84.50 121 ASP A O 1
ATOM 961 N N . LEU A 1 122 ? -13.389 -6.702 9.540 1.00 87.06 122 LEU A N 1
ATOM 962 C CA . LEU A 1 122 ? -13.310 -7.804 8.581 1.00 87.06 122 LEU A CA 1
ATOM 963 C C . LEU A 1 122 ? -12.856 -7.341 7.191 1.00 87.06 122 LEU A C 1
ATOM 965 O O . LEU A 1 122 ? -12.141 -8.064 6.503 1.00 87.06 122 LEU A O 1
ATOM 969 N N . SER A 1 123 ? -13.238 -6.141 6.769 1.00 87.69 123 SER A N 1
ATOM 970 C CA . SER A 1 123 ? -12.825 -5.596 5.472 1.00 87.69 123 SER A CA 1
ATOM 971 C C . SER A 1 123 ? -11.317 -5.312 5.402 1.00 87.69 123 SER A C 1
ATOM 973 O O . SER A 1 123 ? -10.707 -5.535 4.355 1.00 87.69 123 SER A O 1
ATOM 975 N N . LEU A 1 124 ? -10.686 -4.920 6.518 1.00 90.62 124 LEU A N 1
ATOM 976 C CA . LEU A 1 124 ? -9.232 -4.756 6.608 1.00 90.62 124 LEU A CA 1
ATOM 977 C C . LEU A 1 124 ? -8.530 -6.112 6.551 1.00 90.62 124 LEU A C 1
ATOM 979 O O . LEU A 1 124 ? -7.501 -6.244 5.889 1.00 90.62 124 LEU A O 1
ATOM 983 N N . VAL A 1 125 ? -9.114 -7.133 7.185 1.00 90.44 125 VAL A N 1
ATOM 984 C CA . VAL A 1 125 ? -8.624 -8.517 7.100 1.00 90.44 125 VAL A CA 1
ATOM 985 C C . VAL A 1 125 ? -8.701 -9.026 5.658 1.00 90.44 125 VAL A C 1
ATOM 987 O O . VAL A 1 125 ? -7.730 -9.585 5.154 1.00 90.44 125 VAL A O 1
ATOM 990 N N . VAL A 1 126 ? -9.812 -8.787 4.955 1.00 90.88 126 VAL A N 1
ATOM 991 C CA . VAL A 1 126 ? -9.965 -9.161 3.537 1.00 90.88 126 VAL A CA 1
ATOM 992 C C . VAL A 1 126 ? -8.940 -8.436 2.664 1.00 90.88 126 VAL A C 1
ATOM 994 O O . VAL A 1 126 ? -8.263 -9.079 1.860 1.00 90.88 126 VAL A O 1
ATOM 997 N N . ALA A 1 127 ? -8.758 -7.128 2.860 1.00 92.06 127 ALA A N 1
ATOM 998 C CA . ALA A 1 127 ? -7.735 -6.363 2.151 1.00 92.06 127 ALA A CA 1
ATOM 999 C C . ALA A 1 127 ? -6.323 -6.912 2.415 1.00 92.06 127 ALA A C 1
ATOM 1001 O O . ALA A 1 127 ? -5.497 -6.977 1.504 1.00 92.06 127 ALA A O 1
ATOM 1002 N N . PHE A 1 128 ? -6.042 -7.349 3.644 1.00 93.19 128 PHE A N 1
ATOM 1003 C CA . PHE A 1 128 ? -4.762 -7.951 4.001 1.00 93.19 128 PHE A CA 1
ATOM 1004 C C . PHE A 1 128 ? -4.550 -9.324 3.349 1.00 93.19 128 PHE A C 1
ATOM 1006 O O . PHE A 1 128 ? -3.469 -9.590 2.822 1.00 93.19 128 PHE A O 1
ATOM 1013 N N . ILE A 1 129 ? -5.578 -10.173 3.300 1.00 91.12 129 ILE A N 1
ATOM 1014 C CA . ILE A 1 129 ? -5.529 -11.452 2.574 1.00 91.12 129 ILE A CA 1
ATOM 1015 C C . ILE A 1 129 ? -5.237 -11.212 1.088 1.00 91.12 129 ILE A C 1
ATOM 1017 O O . ILE A 1 129 ? -4.390 -11.894 0.503 1.00 91.12 129 ILE A O 1
ATOM 1021 N N . ASP A 1 130 ? -5.879 -10.215 0.477 1.00 91.38 130 ASP A N 1
ATOM 1022 C CA . ASP A 1 130 ? -5.593 -9.829 -0.906 1.00 91.38 130 ASP A CA 1
ATOM 1023 C C . ASP A 1 130 ? -4.142 -9.365 -1.082 1.00 91.38 130 ASP A C 1
ATOM 1025 O O . ASP A 1 130 ? -3.496 -9.723 -2.071 1.00 91.38 130 ASP A O 1
ATOM 1029 N N . THR A 1 131 ? -3.594 -8.641 -0.108 1.00 92.94 131 THR A N 1
ATOM 1030 C CA . THR A 1 131 ? -2.178 -8.257 -0.070 1.00 92.94 131 THR A CA 1
ATOM 1031 C C . THR A 1 131 ? -1.247 -9.466 -0.018 1.00 92.94 131 THR A C 1
ATOM 1033 O O . THR A 1 131 ? -0.294 -9.529 -0.799 1.00 92.94 131 THR A O 1
ATOM 1036 N N . LEU A 1 132 ? -1.540 -10.469 0.815 1.00 92.12 132 LEU A N 1
ATOM 1037 C CA . LEU A 1 132 ? -0.776 -11.722 0.847 1.00 92.12 132 LEU A CA 1
ATOM 1038 C C . LEU A 1 132 ? -0.855 -12.465 -0.491 1.00 92.12 132 LEU A C 1
ATOM 1040 O O . LEU A 1 132 ? 0.163 -12.928 -1.006 1.00 92.12 132 LEU A O 1
ATOM 1044 N N . ARG A 1 133 ? -2.037 -12.522 -1.115 1.00 93.81 133 ARG A N 1
ATOM 1045 C CA . ARG A 1 133 ? -2.196 -13.097 -2.460 1.00 93.81 133 ARG A CA 1
ATOM 1046 C C . ARG A 1 133 ? -1.318 -12.377 -3.485 1.00 93.81 133 ARG A C 1
ATOM 1048 O O . ARG A 1 133 ? -0.731 -13.032 -4.344 1.00 93.81 133 ARG A O 1
ATOM 1055 N N . MET A 1 134 ? -1.222 -11.047 -3.420 1.00 93.75 134 MET A N 1
ATOM 1056 C CA . MET A 1 134 ? -0.346 -10.286 -4.316 1.00 93.75 134 MET A CA 1
ATOM 1057 C C . MET A 1 134 ? 1.132 -10.581 -4.061 1.00 93.75 134 MET A C 1
ATOM 1059 O O . MET A 1 134 ? 1.878 -10.755 -5.022 1.00 93.75 134 MET A O 1
ATOM 1063 N N . LEU A 1 135 ? 1.543 -10.695 -2.797 1.00 92.94 135 LEU A N 1
ATOM 1064 C CA . LEU A 1 135 ? 2.909 -11.055 -2.417 1.00 92.94 135 LEU A CA 1
ATOM 1065 C C . LEU A 1 135 ? 3.325 -12.422 -2.987 1.00 92.94 135 LEU A C 1
ATOM 1067 O O . LEU A 1 135 ? 4.437 -12.579 -3.484 1.00 92.94 135 LEU A O 1
ATOM 1071 N N . LEU A 1 136 ? 2.411 -13.393 -2.995 1.00 94.00 136 LEU A N 1
ATOM 1072 C CA . LEU A 1 136 ? 2.643 -14.742 -3.525 1.00 94.00 136 LEU A CA 1
ATOM 1073 C C . LEU A 1 136 ? 2.794 -14.810 -5.058 1.00 94.00 136 LEU A C 1
ATOM 1075 O O . LEU A 1 136 ? 3.064 -15.884 -5.594 1.00 94.00 136 LEU A O 1
ATOM 1079 N N . LYS A 1 137 ? 2.656 -13.692 -5.788 1.00 92.81 137 LYS A N 1
ATOM 1080 C CA . LYS A 1 137 ? 2.881 -13.649 -7.247 1.00 92.81 137 LYS A CA 1
ATOM 1081 C C . LYS A 1 137 ? 4.346 -13.849 -7.648 1.00 92.81 137 LYS A C 1
ATOM 1083 O O . LYS A 1 137 ? 4.621 -14.054 -8.830 1.00 92.81 137 LYS A O 1
ATOM 1088 N N . HIS A 1 138 ? 5.289 -13.776 -6.709 1.00 93.94 138 HIS A N 1
ATOM 1089 C CA . HIS A 1 138 ? 6.714 -13.971 -6.977 1.00 93.94 138 HIS A CA 1
ATOM 1090 C C . HIS A 1 138 ? 7.395 -14.852 -5.924 1.00 93.94 138 HIS A C 1
ATOM 1092 O O . HIS A 1 138 ? 6.882 -15.082 -4.829 1.00 93.94 138 HIS A O 1
ATOM 1098 N N . HIS A 1 139 ? 8.560 -15.388 -6.298 1.00 91.69 139 HIS A N 1
ATOM 1099 C CA . HIS A 1 139 ? 9.282 -16.379 -5.502 1.00 91.69 139 HIS A CA 1
ATOM 1100 C C . HIS A 1 139 ? 9.766 -15.832 -4.152 1.00 91.69 139 HIS A C 1
ATOM 1102 O O . HIS A 1 139 ? 9.676 -16.539 -3.152 1.00 91.69 139 HIS A O 1
ATOM 1108 N N . ASP A 1 140 ? 10.222 -14.575 -4.110 1.00 91.62 140 ASP A N 1
ATOM 1109 C CA . ASP A 1 140 ? 10.707 -13.936 -2.880 1.00 91.62 140 ASP A CA 1
ATOM 1110 C C . ASP A 1 140 ? 9.572 -13.829 -1.843 1.00 91.62 140 ASP A C 1
ATOM 1112 O O . ASP A 1 140 ? 9.765 -14.145 -0.669 1.00 91.62 140 ASP A O 1
ATOM 1116 N N . GLY A 1 141 ? 8.361 -13.481 -2.285 1.00 90.62 141 GLY A N 1
ATOM 1117 C CA . GLY A 1 141 ? 7.176 -13.433 -1.432 1.00 90.62 141 GLY A CA 1
ATOM 1118 C C . GLY A 1 141 ? 6.734 -14.811 -0.939 1.00 90.62 141 GLY A C 1
ATOM 1119 O O . GLY A 1 141 ? 6.410 -14.966 0.237 1.00 90.62 141 GLY A O 1
ATOM 1120 N N . TYR A 1 142 ? 6.790 -15.834 -1.798 1.00 88.81 142 TYR A N 1
ATOM 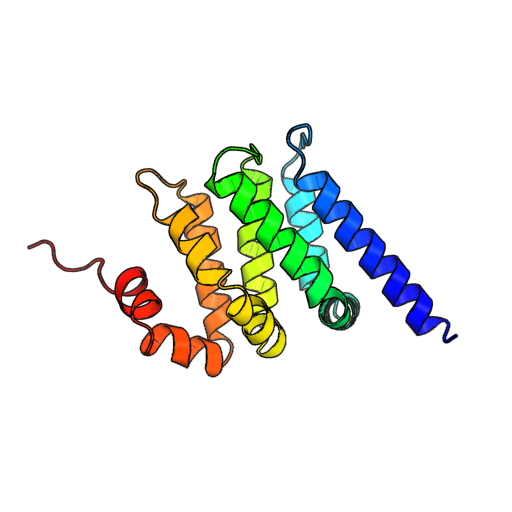1121 C CA . TYR A 1 142 ? 6.564 -17.222 -1.379 1.00 88.81 142 TYR A CA 1
ATOM 1122 C C . TYR A 1 142 ? 7.552 -17.654 -0.288 1.00 88.81 142 TYR A C 1
ATOM 1124 O O . TYR A 1 142 ? 7.128 -18.157 0.751 1.00 88.81 142 TYR A O 1
ATOM 1132 N N . ILE A 1 143 ? 8.853 -17.407 -0.491 1.00 88.69 143 ILE A N 1
ATOM 1133 C CA . ILE A 1 143 ? 9.899 -17.702 0.499 1.00 88.69 143 ILE A CA 1
ATOM 1134 C C . ILE A 1 143 ? 9.584 -17.015 1.824 1.00 88.69 143 ILE A C 1
ATOM 1136 O O . ILE A 1 143 ? 9.689 -17.650 2.874 1.00 88.69 143 ILE A O 1
ATOM 1140 N N . TRP A 1 144 ? 9.203 -15.737 1.789 1.00 87.31 144 TRP A N 1
ATOM 1141 C CA . TRP A 1 144 ? 8.863 -14.994 2.998 1.00 87.31 144 TRP A CA 1
ATOM 1142 C C . TRP A 1 144 ? 7.722 -15.672 3.762 1.00 87.31 144 TRP A C 1
ATOM 1144 O O . TRP A 1 144 ? 7.889 -15.990 4.941 1.00 87.31 144 TRP A O 1
ATOM 1154 N N . VAL A 1 145 ? 6.608 -15.981 3.088 1.00 83.62 145 VAL A N 1
ATOM 1155 C CA . VAL A 1 145 ? 5.436 -16.622 3.714 1.00 83.62 145 VAL A CA 1
ATOM 1156 C C . VAL A 1 145 ? 5.791 -17.985 4.311 1.00 83.62 145 VAL A C 1
ATOM 1158 O O . VAL A 1 145 ? 5.378 -18.292 5.428 1.00 83.62 145 VAL A O 1
ATOM 1161 N N . THR A 1 146 ? 6.575 -18.810 3.611 1.00 81.06 146 THR A N 1
ATOM 1162 C CA . THR A 1 146 ? 6.862 -20.177 4.075 1.00 81.06 146 THR A CA 1
ATOM 1163 C C . THR A 1 146 ? 7.993 -20.271 5.085 1.00 81.06 146 THR A C 1
ATOM 1165 O O . THR A 1 146 ? 8.065 -21.270 5.800 1.00 81.06 146 THR A O 1
ATOM 1168 N N . ASN A 1 147 ? 8.904 -19.296 5.142 1.00 74.62 147 ASN A N 1
ATOM 1169 C CA . ASN A 1 147 ? 10.134 -19.413 5.933 1.00 74.62 147 ASN A CA 1
ATOM 1170 C C . ASN A 1 147 ? 10.207 -18.457 7.122 1.00 74.62 147 ASN A C 1
ATOM 1172 O O . ASN A 1 147 ? 10.944 -18.754 8.063 1.00 74.62 147 ASN A O 1
ATOM 1176 N N . THR A 1 148 ? 9.457 -17.355 7.130 1.00 66.69 148 THR A N 1
ATOM 1177 C CA . THR A 1 148 ? 9.479 -16.419 8.262 1.00 66.69 148 THR A CA 1
ATOM 1178 C C . THR A 1 148 ? 8.555 -16.873 9.388 1.00 66.69 148 THR A C 1
ATOM 1180 O O . THR A 1 148 ? 7.517 -17.488 9.160 1.00 66.69 148 THR A O 1
ATOM 1183 N N . SER A 1 149 ? 8.936 -16.593 10.637 1.00 58.75 149 SER A N 1
ATOM 1184 C CA . SER A 1 149 ? 8.089 -16.871 11.806 1.00 58.75 149 SER A CA 1
ATOM 1185 C C . SER A 1 149 ? 6.792 -16.063 11.794 1.00 58.75 149 SER A C 1
ATOM 1187 O O . SER A 1 149 ? 5.791 -16.541 12.316 1.00 58.75 149 SER A O 1
ATOM 1189 N N . GLU A 1 150 ? 6.819 -14.878 11.184 1.00 63.16 150 GLU A N 1
ATOM 1190 C CA . GLU A 1 150 ? 5.660 -14.002 10.970 1.00 63.16 150 GLU A CA 1
ATOM 1191 C C . GLU A 1 150 ? 4.711 -14.624 9.932 1.00 63.16 150 GLU A C 1
ATOM 1193 O O . GLU A 1 150 ? 3.549 -14.872 10.235 1.00 63.16 150 GLU A O 1
ATOM 1198 N N . GLY A 1 151 ? 5.224 -15.052 8.770 1.00 55.22 151 GLY A N 1
ATOM 1199 C CA . GLY A 1 151 ? 4.434 -15.800 7.784 1.00 55.22 151 GLY A CA 1
ATOM 1200 C C . GLY A 1 151 ? 3.896 -17.141 8.303 1.00 55.22 151 GLY A C 1
ATOM 1201 O O . GLY A 1 151 ? 2.766 -17.514 8.001 1.00 55.22 151 GLY A O 1
ATOM 1202 N N . LYS A 1 152 ? 4.661 -17.860 9.137 1.00 54.88 152 LYS A N 1
ATOM 1203 C CA . LYS A 1 152 ? 4.238 -19.149 9.714 1.00 54.88 152 LYS A CA 1
ATOM 1204 C C . LYS A 1 152 ? 3.188 -19.023 10.820 1.00 54.88 152 LYS A C 1
ATOM 1206 O O . LYS A 1 152 ? 2.310 -19.878 10.879 1.00 54.88 152 LYS A O 1
ATOM 1211 N N . ARG A 1 153 ? 3.285 -18.023 11.707 1.00 51.97 153 ARG A N 1
ATOM 1212 C CA . ARG A 1 153 ? 2.299 -17.816 12.784 1.00 51.97 153 ARG A CA 1
ATOM 1213 C C . ARG A 1 153 ? 0.996 -17.257 12.226 1.00 51.97 153 ARG A C 1
ATOM 1215 O O . ARG A 1 153 ? -0.053 -17.848 12.430 1.00 51.97 153 ARG A O 1
ATOM 1222 N N . ASP A 1 154 ? 1.054 -16.188 11.444 1.00 52.88 154 ASP A N 1
ATOM 1223 C CA . ASP A 1 154 ? -0.164 -15.427 11.146 1.00 52.88 154 ASP A CA 1
ATOM 1224 C C . ASP A 1 154 ? -0.990 -16.010 9.985 1.00 52.88 154 ASP A C 1
ATOM 1226 O O . ASP A 1 154 ? -2.187 -15.750 9.893 1.00 52.88 154 ASP A O 1
ATOM 1230 N N . VAL A 1 155 ? -0.391 -16.841 9.119 1.00 51.09 155 VAL A N 1
ATOM 1231 C CA . VAL A 1 155 ? -1.097 -17.467 7.979 1.00 51.09 155 VAL A CA 1
ATOM 1232 C C . VAL A 1 155 ? -1.593 -18.884 8.295 1.00 51.09 155 VAL A C 1
ATOM 1234 O O . VAL A 1 155 ? -2.575 -19.328 7.703 1.00 51.09 155 VAL A O 1
ATOM 1237 N N . PHE A 1 156 ? -0.947 -19.606 9.220 1.00 45.28 156 PHE A N 1
ATOM 1238 C CA . PHE A 1 156 ? -1.164 -21.052 9.381 1.00 45.28 156 PHE A CA 1
ATOM 1239 C C . PHE A 1 156 ? -1.558 -21.523 10.786 1.00 45.28 156 PHE A C 1
ATOM 1241 O O . PHE A 1 156 ? -1.848 -22.707 10.935 1.00 45.28 156 PHE A O 1
ATOM 1248 N N . THR A 1 157 ? -1.630 -20.667 11.814 1.00 44.41 157 THR A N 1
ATOM 1249 C CA . THR A 1 157 ? -2.018 -21.119 13.170 1.00 44.41 157 THR A CA 1
ATOM 1250 C C . THR A 1 157 ? -3.462 -20.791 13.565 1.00 44.41 157 THR A C 1
ATOM 1252 O O . THR A 1 157 ? -3.716 -20.480 14.725 1.00 44.41 157 THR A O 1
ATOM 1255 N N . SER A 1 158 ? -4.432 -20.904 12.644 1.00 42.59 158 SER A N 1
ATOM 1256 C CA . SER A 1 158 ? -5.872 -20.896 12.992 1.00 42.59 158 SER A CA 1
ATOM 1257 C C . SER A 1 158 ? -6.490 -22.299 13.128 1.00 42.59 158 SER A C 1
ATOM 1259 O O . SER A 1 158 ? -7.708 -22.456 13.037 1.00 42.59 158 SER A O 1
ATOM 1261 N N . THR A 1 159 ? -5.684 -23.336 13.330 1.00 43.31 159 THR A N 1
ATOM 1262 C CA . THR A 1 159 ? -6.184 -24.685 13.619 1.00 43.31 159 THR A CA 1
ATOM 1263 C C . THR A 1 159 ? -5.356 -25.293 14.730 1.00 43.31 159 THR A C 1
ATOM 1265 O O . THR A 1 159 ? -4.375 -25.957 14.443 1.00 43.31 159 THR A O 1
ATOM 1268 N N . ASP A 1 160 ? -5.740 -25.010 15.973 1.00 41.41 160 ASP A N 1
ATOM 1269 C CA . ASP A 1 160 ? -5.535 -25.890 17.130 1.00 41.41 160 ASP A CA 1
ATOM 1270 C C . ASP A 1 160 ? -6.482 -25.437 18.254 1.00 41.41 160 ASP A C 1
ATOM 1272 O O . ASP A 1 160 ? -6.086 -24.890 19.283 1.00 41.41 160 ASP A O 1
ATOM 1276 N N . HIS A 1 161 ? -7.782 -25.629 18.025 1.00 43.56 161 HIS A N 1
ATOM 1277 C CA . HIS A 1 161 ? -8.787 -25.685 19.086 1.00 43.56 161 HIS A CA 1
ATOM 1278 C C . HIS A 1 161 ? -9.582 -26.980 18.936 1.00 43.56 161 HIS A C 1
ATOM 1280 O O . HIS A 1 161 ? -10.665 -26.983 18.353 1.00 43.56 161 HIS A O 1
ATOM 1286 N N . HIS A 1 162 ? -9.019 -28.064 19.473 1.00 38.53 162 HIS A N 1
ATOM 1287 C CA . HIS A 1 162 ? -9.754 -29.191 20.042 1.00 38.53 162 HIS A CA 1
ATOM 1288 C C . HIS A 1 162 ? -8.963 -29.802 21.195 1.00 38.53 162 HIS A C 1
ATOM 1290 O O . HIS A 1 162 ? -7.746 -30.024 21.020 1.00 38.53 162 HIS A O 1
#

Sequence (162 aa):
MDKALQAQLIEGRNLISVLNVISKEDFSVSDDTILDKLFVCLENSAEIKDVLDSLYPEISNWLQTTLDGWGSGESKLIHGVQTFIIRFIGYIYSTVKGYKFLEKRNILSLIIGLVTKENADLSLVVAFIDTLRMLLKHHDGYIWVTNTSEGKRDVFTSTDHH

Foldseek 3Di:
DDPLVVVLVVVLVVVLVVLVQLLAQPDDDPDLVVLVVVLVCCLPDPSNVVSVLVCLVVVLVSLLVSLVCVLVVVGDHDPSSLLSSLLVLLVLLLDPSSVVSNVVVVSLVSLCSQQVPVPRDVSSVVSNVSSLVSNVNDDVSVCCLVPDPSNCCPVPPPDDDD

Organism: NCBI:txid1464854

Secondary structure (DSSP, 8-state):
--HHHHHHHHHHHHHHHHHHHHTSTT---S-THHHHHHHHHHHH-HHHHHHHHHHHHHHHHHHHHHHHHHHHTSS---HHHHHHHHHHHHHHHTSHHHHHHHHTTTHHHHHHHHHSSTT--HHHHHHHHHHHHHHTTSHHHHHHHHHSHHHHHHHH-S----